Protein AF-Q4E047-F1 (afdb_monomer_lite)

Structure (mmCIF, N/CA/C/O backbone):
data_AF-Q4E047-F1
#
_entry.id   AF-Q4E047-F1
#
loop_
_atom_site.group_PDB
_atom_site.id
_atom_site.type_symbol
_atom_site.label_atom_id
_atom_site.label_alt_id
_atom_site.label_comp_id
_atom_site.label_asym_id
_atom_site.label_entity_id
_atom_site.label_seq_id
_atom_site.pdbx_PDB_ins_code
_atom_site.Cartn_x
_atom_site.Cartn_y
_atom_site.Cartn_z
_atom_site.occupancy
_atom_site.B_iso_or_equiv
_atom_site.auth_seq_id
_atom_site.auth_comp_id
_atom_site.auth_asym_id
_atom_site.auth_atom_id
_atom_site.pdbx_PDB_model_num
ATOM 1 N N . MET A 1 1 ? 13.134 22.412 -2.436 1.00 28.56 1 MET A N 1
ATOM 2 C CA . MET A 1 1 ? 11.884 22.543 -3.210 1.00 28.56 1 MET A CA 1
ATOM 3 C C . MET A 1 1 ? 10.744 22.438 -2.217 1.00 28.56 1 MET A C 1
ATOM 5 O O . MET A 1 1 ? 10.604 21.400 -1.586 1.00 28.56 1 MET A O 1
ATOM 9 N N . HIS A 1 2 ? 10.031 23.536 -1.967 1.00 24.31 2 HIS A N 1
ATOM 10 C CA . HIS A 1 2 ? 8.855 23.506 -1.102 1.00 24.31 2 HIS A CA 1
ATOM 11 C C . HIS A 1 2 ? 7.748 22.750 -1.841 1.00 24.31 2 HIS A C 1
ATOM 13 O O . HIS A 1 2 ? 7.197 23.278 -2.805 1.00 24.31 2 HIS A O 1
ATOM 19 N N . LEU A 1 3 ? 7.430 21.531 -1.400 1.00 24.95 3 LEU A N 1
ATOM 20 C CA . LEU A 1 3 ? 6.145 20.906 -1.699 1.00 24.95 3 LEU A CA 1
ATOM 21 C C . LEU A 1 3 ? 5.077 21.809 -1.074 1.00 24.95 3 LEU A C 1
ATOM 23 O O . LEU A 1 3 ? 4.836 21.759 0.132 1.00 24.95 3 LEU A O 1
ATOM 27 N N . ARG A 1 4 ? 4.484 22.707 -1.868 1.00 25.89 4 ARG A N 1
ATOM 28 C CA . ARG A 1 4 ? 3.214 23.315 -1.477 1.00 25.89 4 ARG A CA 1
ATOM 29 C C . ARG A 1 4 ? 2.188 22.195 -1.538 1.00 25.89 4 ARG A C 1
ATOM 31 O O . ARG A 1 4 ? 1.741 21.826 -2.616 1.00 25.89 4 ARG A O 1
ATOM 38 N N . VAL A 1 5 ? 1.871 21.647 -0.369 1.00 33.91 5 VAL A N 1
ATOM 39 C CA . VAL A 1 5 ? 0.726 20.768 -0.129 1.00 33.91 5 VAL A CA 1
ATOM 40 C C . VAL A 1 5 ? -0.534 21.567 -0.481 1.00 33.91 5 VAL A C 1
ATOM 42 O O . VAL A 1 5 ? -1.078 22.294 0.342 1.00 33.91 5 VAL A O 1
ATOM 45 N N . GLN A 1 6 ? -0.932 21.515 -1.749 1.00 36.00 6 GLN A N 1
ATOM 46 C CA . GLN A 1 6 ? -2.248 21.937 -2.235 1.00 36.00 6 GLN A CA 1
ATOM 47 C C . GLN A 1 6 ? -2.982 20.759 -2.885 1.00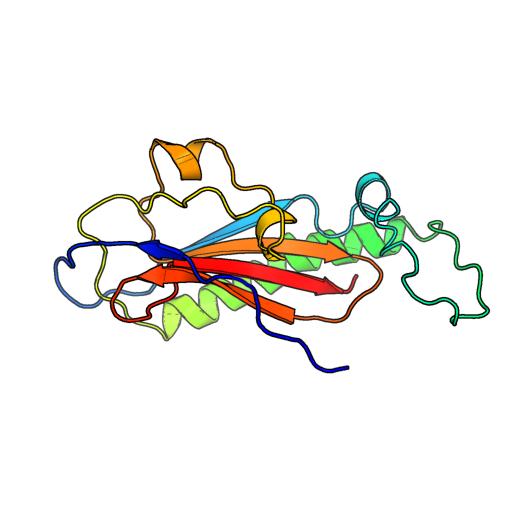 36.00 6 GLN A C 1
ATOM 49 O O . GLN A 1 6 ? -3.874 20.953 -3.705 1.00 36.00 6 GLN A O 1
ATOM 54 N N . ASP A 1 7 ? -2.649 19.529 -2.491 1.00 50.94 7 ASP A N 1
ATOM 55 C CA . ASP A 1 7 ? -3.565 18.418 -2.701 1.00 50.94 7 ASP A CA 1
ATOM 56 C C . ASP A 1 7 ? -4.711 18.596 -1.713 1.00 50.94 7 ASP A C 1
ATOM 58 O O . ASP A 1 7 ? -4.564 18.383 -0.509 1.00 50.94 7 ASP A O 1
ATOM 62 N N . ALA A 1 8 ? -5.834 19.099 -2.226 1.00 49.50 8 ALA A N 1
ATOM 63 C CA . ALA A 1 8 ? -7.083 19.171 -1.495 1.00 49.50 8 ALA A CA 1
ATOM 64 C C . ALA A 1 8 ? -7.481 17.742 -1.109 1.00 49.50 8 ALA A C 1
ATOM 66 O O . ALA A 1 8 ? -8.080 17.012 -1.895 1.00 49.50 8 ALA A O 1
ATOM 67 N N . LEU A 1 9 ? -7.083 17.344 0.098 1.00 59.66 9 LEU A N 1
ATOM 68 C CA . LEU A 1 9 ? -7.526 16.128 0.757 1.00 59.66 9 LEU A CA 1
ATOM 69 C C . LEU A 1 9 ? -9.049 16.087 0.718 1.00 59.66 9 LEU A C 1
ATOM 71 O O . LEU A 1 9 ? -9.717 16.953 1.286 1.00 59.66 9 LEU A O 1
ATOM 75 N N . GLN A 1 10 ? -9.597 15.090 0.031 1.00 68.06 10 GLN A N 1
ATOM 76 C CA . GLN A 1 10 ? -11.037 14.925 -0.000 1.00 68.06 10 GLN A CA 1
ATOM 77 C C . GLN A 1 10 ? -11.504 14.212 1.266 1.00 68.06 10 GLN A C 1
ATOM 79 O O . GLN A 1 10 ? -10.993 13.146 1.609 1.00 68.06 10 GLN A O 1
ATOM 84 N N . VAL A 1 11 ? -12.483 14.807 1.946 1.00 68.62 11 VAL A N 1
ATOM 85 C CA . VAL A 1 11 ? -13.081 14.258 3.165 1.00 68.62 11 VAL A CA 1
ATOM 86 C C . VAL A 1 11 ? -14.305 13.422 2.798 1.00 68.62 11 VAL A C 1
ATOM 88 O O . VAL A 1 11 ? -15.199 13.903 2.104 1.00 68.62 11 VAL A O 1
ATOM 91 N N . CYS A 1 12 ? -14.349 12.174 3.258 1.00 63.00 12 CYS A N 1
ATOM 92 C CA . CYS A 1 12 ? -15.491 11.278 3.088 1.00 63.00 12 CYS A CA 1
ATOM 93 C C . CYS A 1 12 ? -16.218 11.076 4.427 1.00 63.00 12 CYS A C 1
ATOM 95 O O . CYS A 1 12 ? -15.590 10.844 5.461 1.00 63.00 12 CYS A O 1
ATOM 97 N N . SER A 1 13 ? -17.549 11.105 4.400 1.00 61.00 13 SER A N 1
ATOM 98 C CA . SER A 1 13 ? -18.400 10.809 5.556 1.00 61.00 13 SER A CA 1
ATOM 99 C C . SER A 1 13 ? -18.683 9.307 5.643 1.00 61.00 13 SER A C 1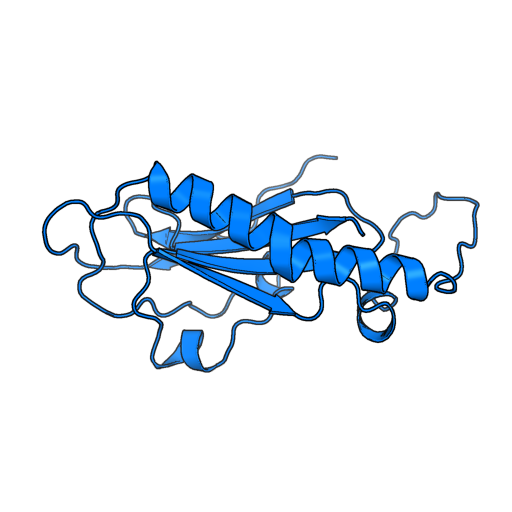
ATOM 101 O O . SER A 1 13 ? -19.179 8.728 4.672 1.00 61.00 13 SER A O 1
ATOM 103 N N . VAL A 1 14 ? -18.416 8.665 6.784 1.00 64.56 14 VAL A N 1
ATOM 104 C CA . VAL A 1 14 ? -18.699 7.230 6.995 1.00 64.56 14 VAL A CA 1
ATOM 105 C C . VAL A 1 14 ? -19.018 6.910 8.454 1.00 64.56 14 VAL A C 1
ATOM 107 O O . VAL A 1 14 ? -18.571 7.596 9.371 1.00 64.56 14 VAL A O 1
ATOM 110 N N . VAL A 1 15 ? -19.752 5.814 8.661 1.00 68.94 15 VAL A N 1
ATOM 111 C CA . VAL A 1 15 ? -20.051 5.249 9.984 1.00 68.94 15 VAL A CA 1
ATOM 112 C C . VAL A 1 15 ? -19.152 4.039 10.252 1.00 68.94 15 VAL A C 1
ATOM 114 O O . VAL A 1 15 ? -18.879 3.224 9.367 1.00 68.94 15 VAL A O 1
ATOM 117 N N . TRP A 1 16 ? -18.671 3.929 11.490 1.00 75.56 16 TRP A N 1
ATOM 118 C CA . TRP A 1 16 ? -17.821 2.836 11.964 1.00 75.56 16 TRP A CA 1
ATOM 119 C C . TRP A 1 16 ? -18.641 1.682 12.519 1.00 75.56 16 TRP A C 1
ATOM 121 O O . TRP A 1 16 ? -19.571 1.907 13.295 1.00 75.56 16 TRP A O 1
ATOM 131 N N . LYS A 1 17 ? -18.208 0.444 12.278 1.00 74.50 17 LYS A N 1
ATOM 132 C CA . LYS A 1 17 ? -18.904 -0.740 12.790 1.00 74.50 17 LYS A CA 1
ATOM 133 C C . LYS A 1 17 ? -17.957 -1.729 13.452 1.00 74.50 17 LYS A C 1
ATOM 135 O O . LYS A 1 17 ? -16.937 -2.067 12.882 1.00 74.50 17 LYS A O 1
ATOM 140 N N . GLY A 1 18 ? -18.330 -2.251 14.620 1.00 79.94 18 GLY A N 1
ATOM 141 C CA . GLY A 1 18 ? -17.682 -3.428 15.213 1.00 79.94 18 GLY A CA 1
ATOM 142 C C . GLY A 1 18 ? -16.331 -3.194 15.913 1.00 79.94 18 GLY A C 1
ATOM 143 O O . GLY A 1 18 ? -15.925 -2.045 16.124 1.00 79.94 18 GLY A O 1
ATOM 144 N N . PRO A 1 19 ? -15.671 -4.293 16.338 1.00 88.88 19 PRO A N 1
ATOM 145 C CA . PRO A 1 19 ? -14.392 -4.252 17.039 1.00 88.88 19 PRO A CA 1
ATOM 146 C C . PRO A 1 19 ? -13.252 -3.812 16.114 1.00 88.88 19 PRO A C 1
ATOM 148 O O . PRO A 1 19 ? -13.381 -3.794 14.891 1.00 88.88 19 PRO A O 1
ATOM 151 N N . TRP A 1 20 ? -12.116 -3.475 16.717 1.00 91.88 20 TRP A N 1
ATOM 152 C CA . TRP A 1 20 ? -10.875 -3.228 15.991 1.00 91.88 20 TRP A CA 1
ATOM 153 C C . TRP A 1 20 ? -10.406 -4.506 15.287 1.00 91.88 20 TRP A C 1
ATOM 155 O O . TRP A 1 20 ? -10.350 -5.570 15.903 1.00 91.88 20 TRP A O 1
ATOM 165 N N . VAL A 1 21 ? -10.070 -4.400 14.003 1.00 92.00 21 VAL A N 1
ATOM 166 C CA . VAL A 1 21 ? -9.599 -5.514 13.165 1.00 92.00 21 VAL A CA 1
ATOM 167 C C . VAL A 1 21 ? -8.334 -5.111 12.406 1.00 92.00 21 VAL A C 1
ATOM 169 O O . VAL A 1 21 ? -8.140 -3.915 12.181 1.00 92.00 21 VAL A O 1
ATOM 172 N N . PRO A 1 22 ? -7.487 -6.066 11.981 1.00 93.25 22 PRO A N 1
ATOM 173 C CA . PRO A 1 22 ? -6.350 -5.779 11.109 1.00 93.25 22 PRO A CA 1
ATOM 174 C C . PRO A 1 22 ? -6.745 -4.945 9.888 1.00 93.25 22 PRO A C 1
ATOM 176 O O . PRO A 1 22 ? -7.792 -5.177 9.267 1.00 93.25 22 PRO A O 1
ATOM 179 N N . VAL A 1 23 ? -5.917 -3.956 9.548 1.00 91.88 23 VAL A N 1
ATOM 180 C CA . VAL A 1 23 ? -6.152 -3.100 8.385 1.00 91.88 23 VAL A CA 1
ATOM 181 C C . VAL A 1 23 ? -6.130 -3.937 7.108 1.00 91.88 23 VAL A C 1
ATOM 183 O O . VAL A 1 23 ? -5.241 -4.751 6.874 1.00 91.88 23 VAL A O 1
ATOM 186 N N . ARG A 1 24 ? -7.128 -3.724 6.249 1.00 91.31 24 ARG A N 1
ATOM 187 C CA . ARG A 1 24 ? -7.196 -4.340 4.919 1.00 91.31 24 ARG A CA 1
ATOM 188 C C . ARG A 1 24 ? -6.833 -3.304 3.868 1.00 91.31 24 ARG A C 1
ATOM 190 O O . ARG A 1 24 ? -7.618 -2.382 3.642 1.00 91.31 24 ARG A O 1
ATOM 197 N N . ILE A 1 25 ? -5.665 -3.444 3.249 1.00 91.19 25 ILE A N 1
ATOM 198 C CA . ILE A 1 25 ? -5.164 -2.515 2.231 1.00 91.19 25 ILE A CA 1
ATOM 199 C C . ILE A 1 25 ? -5.324 -3.162 0.857 1.00 91.19 25 ILE A C 1
ATOM 201 O O . ILE A 1 25 ? -4.858 -4.277 0.635 1.00 91.19 25 ILE A O 1
ATOM 205 N N . LYS A 1 26 ? -5.977 -2.464 -0.073 1.00 90.06 26 LYS A N 1
ATOM 206 C CA . LYS A 1 26 ? -6.026 -2.866 -1.482 1.00 90.06 26 LYS A CA 1
ATOM 207 C C . LYS A 1 26 ? -5.042 -2.024 -2.271 1.00 90.06 26 LYS A C 1
ATOM 209 O O . LYS A 1 26 ? -5.213 -0.812 -2.355 1.00 90.06 26 LYS A O 1
ATOM 214 N N . THR A 1 27 ? -4.045 -2.659 -2.865 1.00 87.12 27 THR A N 1
ATOM 215 C CA . THR A 1 27 ? -3.117 -1.992 -3.774 1.00 87.12 27 THR A CA 1
ATOM 216 C C . THR A 1 27 ? -3.596 -2.129 -5.214 1.00 87.12 27 THR A C 1
ATOM 218 O O . THR A 1 27 ? -4.197 -3.136 -5.596 1.00 87.12 27 THR A O 1
ATOM 221 N N . SER A 1 28 ? -3.363 -1.089 -6.008 1.00 79.12 28 SER A N 1
ATOM 222 C CA . SER A 1 28 ? -3.480 -1.130 -7.463 1.00 79.12 28 SER A CA 1
ATOM 223 C C . SER A 1 28 ? -2.140 -0.709 -8.036 1.00 79.12 28 SER A C 1
ATOM 225 O O . SER A 1 28 ? -1.776 0.463 -7.960 1.00 79.12 28 SER A O 1
ATOM 227 N N . THR A 1 29 ? -1.404 -1.670 -8.574 1.00 70.75 29 THR A N 1
ATOM 228 C CA . THR A 1 29 ? -0.181 -1.452 -9.340 1.00 70.75 29 THR A CA 1
ATOM 229 C C . THR A 1 29 ? -0.549 -1.513 -10.816 1.00 70.75 29 THR A C 1
ATOM 231 O O . THR A 1 29 ? -1.129 -2.494 -11.273 1.00 70.75 29 THR A O 1
ATOM 234 N N . THR A 1 30 ? -0.262 -0.455 -11.566 1.00 63.12 30 THR A N 1
ATOM 235 C CA . THR A 1 30 ? -0.223 -0.550 -13.034 1.00 63.12 30 THR A CA 1
ATOM 236 C C . THR A 1 30 ? 1.243 -0.693 -13.401 1.00 63.12 30 THR A C 1
ATOM 238 O O . THR A 1 30 ? 2.000 0.165 -12.962 1.00 63.12 30 THR A O 1
ATOM 241 N N . ASP A 1 31 ? 1.612 -1.784 -14.091 1.00 55.41 31 ASP A N 1
ATOM 242 C CA . ASP A 1 31 ? 2.973 -2.188 -14.509 1.00 55.41 31 ASP A CA 1
ATOM 243 C C . ASP A 1 31 ? 4.067 -1.189 -14.107 1.00 55.41 31 ASP A C 1
ATOM 245 O O . ASP A 1 31 ? 4.424 -0.317 -14.903 1.00 55.41 31 ASP A O 1
ATOM 249 N N . PRO A 1 32 ? 4.567 -1.264 -12.857 1.00 58.25 32 PRO A N 1
ATOM 250 C CA . PRO A 1 32 ? 5.167 -0.103 -12.214 1.00 58.25 32 PRO A CA 1
ATOM 251 C C . PRO A 1 32 ? 6.401 0.422 -12.953 1.00 58.25 32 PRO A C 1
ATOM 253 O O . PRO A 1 32 ? 6.679 1.606 -12.880 1.00 58.25 32 PRO A O 1
ATOM 256 N N . CYS A 1 33 ? 7.095 -0.402 -13.738 1.00 60.75 33 CYS A N 1
ATOM 257 C CA . CYS A 1 33 ? 8.286 0.011 -14.478 1.00 60.75 33 CYS A CA 1
ATOM 258 C C . CYS A 1 33 ? 8.205 -0.266 -15.992 1.00 60.75 33 CYS A C 1
ATOM 260 O O . CYS A 1 33 ? 9.238 -0.467 -16.631 1.00 60.75 33 CYS A O 1
ATOM 262 N N . ASP A 1 34 ? 7.007 -0.270 -16.598 1.00 55.44 34 ASP A N 1
ATOM 263 C CA . ASP A 1 34 ? 6.887 -0.358 -18.064 1.00 55.44 34 ASP A CA 1
ATOM 264 C C . ASP A 1 34 ? 7.315 0.964 -18.732 1.00 55.44 34 ASP A C 1
ATOM 266 O O . ASP A 1 34 ? 6.569 1.950 -18.806 1.00 55.44 34 ASP A O 1
ATOM 270 N N . SER A 1 35 ? 8.541 0.978 -19.260 1.00 47.94 35 SER A N 1
ATOM 271 C CA . SER A 1 35 ? 9.126 2.136 -19.942 1.00 47.94 35 SER A CA 1
ATOM 272 C C . SER A 1 35 ? 8.299 2.607 -21.140 1.00 47.94 35 SER A C 1
ATOM 274 O O . SER A 1 35 ? 8.317 3.799 -21.458 1.00 47.94 35 SER A O 1
ATOM 276 N N . ARG A 1 36 ? 7.499 1.729 -21.765 1.00 47.56 36 ARG A N 1
ATOM 277 C CA . ARG A 1 36 ? 6.638 2.097 -22.902 1.00 47.56 36 ARG A CA 1
ATOM 278 C C . ARG A 1 36 ? 5.523 3.060 -22.508 1.00 47.56 36 ARG A C 1
ATOM 280 O O . ARG A 1 36 ? 5.030 3.785 -23.370 1.00 47.56 36 ARG A O 1
ATOM 287 N N . ARG A 1 37 ? 5.131 3.086 -21.230 1.00 45.69 37 ARG A N 1
ATOM 288 C CA . ARG A 1 37 ? 4.101 3.997 -20.706 1.00 45.69 37 ARG A CA 1
ATOM 289 C C . ARG A 1 37 ? 4.680 5.168 -19.918 1.00 45.69 37 ARG A C 1
ATOM 291 O O . ARG A 1 37 ? 4.097 6.249 -19.939 1.00 45.69 37 ARG A O 1
ATOM 298 N N . HIS A 1 38 ? 5.830 4.986 -19.272 1.00 48.50 38 HIS A N 1
ATOM 299 C CA . HIS A 1 38 ? 6.380 5.975 -18.338 1.00 48.50 38 HIS A CA 1
ATOM 300 C C . HIS A 1 38 ? 7.495 6.860 -18.916 1.00 48.50 38 HIS A C 1
ATOM 302 O O . HIS A 1 38 ? 7.721 7.949 -18.389 1.00 48.50 38 HIS A O 1
ATOM 308 N N . CYS A 1 39 ? 8.090 6.513 -20.066 1.00 45.81 39 CYS A N 1
ATOM 309 C CA . CYS A 1 39 ? 8.977 7.427 -20.810 1.00 45.81 39 CYS A CA 1
ATOM 310 C C . CYS A 1 39 ? 8.250 8.621 -21.456 1.00 45.81 39 CYS A C 1
ATOM 312 O O . CYS A 1 39 ? 8.868 9.448 -22.120 1.00 45.81 39 CYS A O 1
ATOM 314 N N . VAL A 1 40 ? 6.938 8.734 -21.240 1.00 43.66 40 VAL A N 1
ATOM 315 C CA . VAL A 1 40 ? 6.092 9.820 -21.748 1.00 43.66 40 VAL A CA 1
ATOM 316 C C . VAL A 1 40 ? 5.794 10.868 -20.666 1.00 43.66 40 VAL A C 1
ATOM 318 O O . VAL A 1 40 ? 5.183 11.895 -20.959 1.00 43.66 40 VAL A O 1
ATOM 321 N N . PHE A 1 41 ? 6.272 10.700 -19.424 1.00 40.28 41 PHE A N 1
ATOM 322 C CA . PHE A 1 41 ? 6.094 11.739 -18.408 1.00 40.28 41 PHE A CA 1
ATOM 323 C C . PHE A 1 41 ? 7.171 12.820 -18.523 1.00 40.28 41 PHE A C 1
ATOM 325 O O . PHE A 1 41 ? 8.118 12.910 -17.741 1.00 40.28 41 PHE A O 1
ATOM 332 N N . SER A 1 42 ? 6.989 13.706 -19.505 1.00 35.03 42 SER A N 1
ATOM 333 C CA . SER A 1 42 ? 7.541 15.044 -19.376 1.00 35.03 42 SER A CA 1
ATOM 334 C C . SER A 1 42 ? 6.917 15.650 -18.120 1.00 35.03 42 SER A C 1
ATOM 336 O O . SER A 1 42 ? 5.725 15.939 -18.056 1.00 35.03 42 SER A O 1
ATOM 338 N N . TRP A 1 43 ? 7.742 15.918 -17.120 1.00 36.81 43 TRP A N 1
ATOM 339 C CA . TRP A 1 43 ? 7.472 16.892 -16.056 1.00 36.81 43 TRP A CA 1
ATOM 340 C C . TRP A 1 43 ? 7.370 18.313 -16.684 1.00 36.81 43 TRP A C 1
ATOM 342 O O . TRP A 1 43 ? 7.823 19.292 -16.116 1.00 36.81 43 TRP A O 1
ATOM 352 N N . SER A 1 44 ? 6.988 18.428 -17.966 1.00 31.19 44 SER A N 1
ATOM 353 C CA . SER A 1 44 ? 7.366 19.419 -18.997 1.00 31.19 44 SER A CA 1
ATOM 354 C C . SER A 1 44 ? 8.864 19.812 -19.092 1.00 31.19 44 SER A C 1
ATOM 356 O O . SER A 1 44 ? 9.298 20.317 -20.116 1.00 31.19 44 SER A O 1
ATOM 358 N N . HIS A 1 45 ? 9.664 19.541 -18.058 1.00 35.47 45 HIS A N 1
ATOM 359 C CA . HIS A 1 45 ? 10.922 20.199 -17.705 1.00 35.47 45 HIS A CA 1
ATOM 360 C C . HIS A 1 45 ? 11.647 19.413 -16.580 1.00 35.47 45 HIS A C 1
ATOM 362 O O . HIS A 1 45 ? 12.232 20.015 -15.682 1.00 35.47 45 HIS A O 1
ATOM 368 N N . ALA A 1 46 ? 11.578 18.069 -16.569 1.00 41.59 46 ALA A N 1
ATOM 369 C CA . ALA A 1 46 ? 11.926 17.215 -15.405 1.00 41.59 46 ALA A CA 1
ATOM 370 C C . ALA A 1 46 ? 13.338 17.368 -14.873 1.00 41.59 46 ALA A C 1
ATOM 372 O O . ALA A 1 46 ? 13.631 16.870 -13.797 1.00 41.59 46 ALA A O 1
ATOM 373 N N . MET A 1 47 ? 14.183 18.040 -15.638 1.00 30.75 47 MET A N 1
ATOM 374 C CA . MET A 1 47 ? 15.275 18.858 -15.171 1.00 30.75 47 MET A CA 1
ATOM 375 C C . MET A 1 47 ? 15.796 19.547 -16.435 1.00 30.75 47 MET A C 1
ATOM 377 O O . MET A 1 47 ? 16.304 18.860 -17.312 1.00 30.75 47 MET A O 1
ATOM 381 N N . ASN A 1 48 ? 15.770 20.876 -16.562 1.00 29.02 48 ASN A N 1
ATOM 382 C CA . ASN A 1 48 ? 16.640 21.584 -17.530 1.00 29.02 48 ASN A CA 1
ATOM 383 C C . ASN A 1 48 ? 18.150 21.346 -17.230 1.00 29.02 48 ASN A C 1
ATOM 385 O O . ASN A 1 48 ? 18.986 22.193 -17.522 1.00 29.02 48 ASN A O 1
ATOM 389 N N . SER A 1 49 ? 18.513 20.265 -16.532 1.00 31.97 49 SER A N 1
ATOM 390 C CA . SER A 1 49 ? 19.664 20.215 -15.636 1.00 31.97 49 SER A CA 1
ATOM 391 C C . SER A 1 49 ? 20.225 18.818 -15.357 1.00 31.97 49 SER A C 1
ATOM 393 O O . SER A 1 49 ? 20.995 18.680 -14.412 1.00 31.97 49 SER A O 1
ATOM 395 N N . LEU A 1 50 ? 19.923 17.790 -16.152 1.00 34.91 50 LEU A N 1
ATOM 396 C CA . LEU A 1 50 ? 20.831 16.643 -16.237 1.00 34.91 50 LEU A CA 1
ATOM 397 C C . LEU A 1 50 ? 21.353 16.572 -17.663 1.00 34.91 50 LEU A C 1
ATOM 399 O O . LEU A 1 50 ? 20.656 16.161 -18.579 1.00 34.91 50 LEU A O 1
ATOM 403 N N . ASN A 1 51 ? 22.584 17.040 -17.822 1.00 32.88 51 ASN A N 1
ATOM 404 C CA . ASN A 1 51 ? 23.418 17.034 -19.019 1.00 32.88 51 ASN A CA 1
ATOM 405 C C . ASN A 1 51 ? 23.749 15.608 -19.525 1.00 32.88 51 ASN A C 1
ATOM 407 O O . ASN A 1 51 ? 24.891 15.324 -19.868 1.00 32.88 51 ASN A O 1
ATOM 411 N N . ASP A 1 52 ? 22.790 14.684 -19.511 1.00 37.78 52 ASP A N 1
ATOM 412 C CA . ASP A 1 52 ? 22.994 13.310 -19.948 1.00 37.78 52 ASP A CA 1
ATOM 413 C C . ASP A 1 52 ? 21.704 12.777 -20.575 1.00 37.78 52 ASP A C 1
ATOM 415 O O . ASP A 1 52 ? 20.669 12.616 -19.926 1.00 37.78 52 ASP A O 1
ATOM 419 N N . ASN A 1 53 ? 21.774 12.564 -21.882 1.00 39.50 53 ASN A N 1
ATOM 420 C CA . ASN A 1 53 ? 20.697 12.188 -22.784 1.00 39.50 53 ASN A CA 1
ATOM 421 C C . ASN A 1 53 ? 20.338 10.701 -22.587 1.00 39.50 53 ASN A C 1
ATOM 423 O O . ASN A 1 53 ? 20.458 9.904 -23.521 1.00 39.50 53 ASN A O 1
ATOM 427 N N . ARG A 1 54 ? 19.983 10.299 -21.357 1.00 47.84 54 ARG A N 1
ATOM 428 C CA . ARG A 1 54 ? 19.764 8.891 -21.001 1.00 47.84 54 ARG A CA 1
ATOM 429 C C . ARG A 1 54 ? 18.533 8.354 -21.719 1.00 47.84 54 ARG A C 1
ATOM 431 O O . ARG A 1 54 ? 17.396 8.598 -21.323 1.00 47.84 54 ARG A O 1
ATOM 438 N N . HIS A 1 55 ? 18.805 7.661 -22.820 1.00 49.28 55 HIS A N 1
ATOM 439 C CA . HIS A 1 55 ? 17.832 6.957 -23.636 1.00 49.28 55 HIS A CA 1
ATOM 440 C C . HIS A 1 55 ? 17.080 5.927 -22.790 1.00 49.28 55 HIS A C 1
ATOM 442 O O . HIS A 1 55 ? 17.668 5.231 -21.965 1.00 49.28 55 HIS A O 1
ATOM 448 N N . CYS A 1 56 ? 15.776 5.803 -23.036 1.00 53.22 56 CYS A N 1
ATOM 449 C CA . CYS A 1 56 ? 14.904 4.757 -22.498 1.00 53.22 56 CYS A CA 1
ATOM 450 C C . CYS A 1 56 ? 15.237 3.361 -23.069 1.00 53.22 56 CYS A C 1
ATOM 452 O O . CYS A 1 56 ? 14.355 2.668 -23.573 1.00 53.22 56 CYS A O 1
ATOM 454 N N . GLU A 1 57 ? 16.508 2.962 -23.048 1.00 51.97 57 GLU A N 1
ATOM 455 C CA . GLU A 1 57 ? 17.013 1.783 -23.760 1.00 51.97 57 GLU A CA 1
ATOM 456 C C . GLU A 1 57 ? 17.263 0.576 -22.830 1.00 51.97 57 GLU A C 1
ATOM 458 O O . GLU A 1 57 ? 17.177 -0.565 -23.278 1.00 51.97 57 GLU A O 1
ATOM 463 N N . ASP A 1 58 ? 17.389 0.778 -21.511 1.00 53.88 58 ASP A N 1
ATOM 464 C CA . ASP A 1 58 ? 17.639 -0.294 -20.519 1.00 53.88 58 ASP A CA 1
ATOM 465 C C . ASP A 1 58 ? 16.380 -1.069 -20.071 1.00 53.88 58 ASP A C 1
ATOM 467 O O . ASP A 1 58 ? 16.220 -1.460 -18.915 1.00 53.88 58 ASP A O 1
ATOM 471 N N . SER A 1 59 ? 15.456 -1.328 -21.000 1.00 50.72 59 SER A N 1
ATOM 472 C CA . SER A 1 59 ? 14.134 -1.917 -20.720 1.00 50.72 59 SER A CA 1
ATOM 473 C C . SER A 1 59 ? 14.150 -3.208 -19.878 1.00 50.72 59 SER A C 1
ATOM 475 O O . SER A 1 59 ? 13.262 -3.404 -19.053 1.00 50.72 59 SER A O 1
ATOM 477 N N . VAL A 1 60 ? 15.160 -4.073 -20.023 1.00 48.38 60 VAL A N 1
ATOM 478 C CA . VAL A 1 60 ? 15.202 -5.392 -19.360 1.00 48.38 60 VAL A CA 1
ATOM 479 C C . VAL A 1 60 ? 15.415 -5.290 -17.844 1.00 48.38 60 VAL A C 1
ATOM 481 O O . VAL A 1 60 ? 14.759 -6.012 -17.093 1.00 48.38 60 VAL A O 1
ATOM 484 N N . LEU A 1 61 ? 16.286 -4.384 -17.380 1.00 52.12 61 LEU A N 1
ATOM 485 C CA . LEU A 1 61 ? 16.514 -4.176 -15.942 1.00 52.12 61 LEU A CA 1
ATOM 486 C C . LEU A 1 61 ? 15.271 -3.573 -15.273 1.00 52.12 61 LEU A C 1
ATOM 488 O O . LEU A 1 61 ? 14.895 -3.978 -14.173 1.00 52.12 61 LEU A O 1
ATOM 492 N N . PHE A 1 62 ? 14.577 -2.678 -15.980 1.00 57.50 62 PHE A N 1
ATOM 493 C CA . PHE A 1 62 ? 13.355 -2.047 -15.488 1.00 57.50 62 PHE A CA 1
ATOM 494 C C . PHE A 1 62 ? 12.197 -3.036 -15.326 1.00 57.50 62 PHE A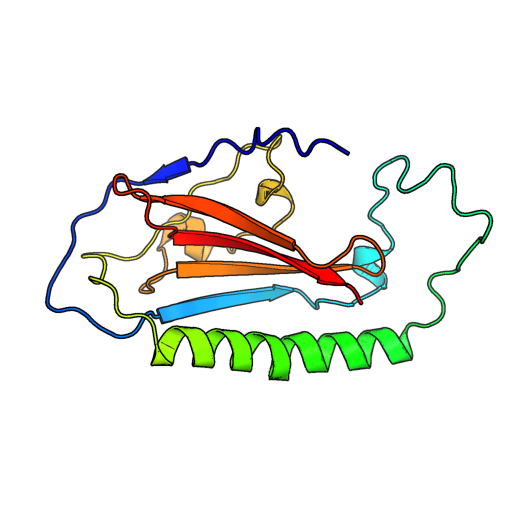 C 1
ATOM 496 O O . PHE A 1 62 ? 11.492 -2.968 -14.320 1.00 57.50 62 PHE A O 1
ATOM 503 N N . PHE A 1 63 ? 12.027 -4.002 -16.238 1.00 57.81 63 PHE A N 1
ATOM 504 C CA . PHE A 1 63 ? 11.006 -5.045 -16.068 1.00 57.81 63 PHE A CA 1
ATOM 505 C C . PHE A 1 63 ? 11.261 -5.909 -14.826 1.00 57.81 63 PHE A C 1
ATOM 507 O O . PHE A 1 63 ? 10.325 -6.191 -14.078 1.00 57.81 63 PHE A O 1
ATOM 514 N N . ALA A 1 64 ? 12.519 -6.283 -14.566 1.00 60.72 64 ALA A N 1
ATOM 515 C CA . ALA A 1 64 ? 12.868 -7.056 -13.374 1.00 60.72 64 ALA A CA 1
ATOM 516 C C . ALA A 1 64 ? 12.564 -6.276 -12.082 1.00 60.72 64 ALA A C 1
ATOM 518 O O . ALA A 1 64 ? 11.958 -6.824 -11.161 1.00 60.72 64 ALA A O 1
ATOM 519 N N . HIS A 1 65 ? 12.911 -4.985 -12.034 1.00 66.38 65 HIS A N 1
ATOM 520 C CA . HIS A 1 65 ? 12.597 -4.119 -10.892 1.00 66.38 65 HIS A CA 1
ATOM 521 C C . HIS A 1 65 ? 11.087 -3.910 -10.715 1.00 66.38 65 HIS A C 1
ATOM 523 O O . HIS A 1 65 ? 10.596 -3.924 -9.586 1.00 66.38 65 HIS A O 1
ATOM 529 N N . GLY A 1 66 ? 10.337 -3.777 -11.813 1.00 68.06 66 GLY A N 1
ATOM 530 C CA . GLY A 1 66 ? 8.881 -3.645 -11.783 1.00 68.06 66 GLY A CA 1
ATOM 531 C C . GLY A 1 66 ? 8.192 -4.862 -11.167 1.00 68.06 66 GLY A C 1
ATOM 532 O O . GLY A 1 66 ? 7.317 -4.699 -10.314 1.00 68.06 66 GLY A O 1
ATOM 533 N N . ASN A 1 67 ? 8.627 -6.070 -11.535 1.00 71.38 67 ASN A N 1
ATOM 534 C CA . ASN A 1 67 ? 8.089 -7.304 -10.963 1.00 71.38 67 ASN A CA 1
ATOM 535 C C . ASN A 1 67 ? 8.440 -7.436 -9.480 1.00 71.38 67 ASN A C 1
ATOM 537 O O . ASN A 1 67 ? 7.544 -7.678 -8.680 1.00 71.38 67 ASN A O 1
ATOM 541 N N . ILE A 1 68 ? 9.693 -7.186 -9.079 1.00 81.38 68 ILE A N 1
ATOM 542 C CA . ILE A 1 68 ? 10.081 -7.210 -7.655 1.00 81.38 68 ILE A CA 1
ATOM 543 C C . ILE A 1 68 ? 9.244 -6.204 -6.850 1.00 81.38 68 ILE A C 1
ATOM 545 O O . ILE A 1 68 ? 8.753 -6.510 -5.763 1.00 81.38 68 ILE A O 1
ATOM 549 N N . LEU A 1 69 ? 9.021 -5.004 -7.388 1.00 81.31 69 LEU A N 1
ATOM 550 C CA . LEU A 1 69 ? 8.207 -3.999 -6.716 1.00 81.31 69 LEU A CA 1
ATOM 551 C C . LEU A 1 69 ? 6.746 -4.453 -6.557 1.00 81.31 69 LEU A C 1
ATOM 553 O O . LEU A 1 69 ? 6.190 -4.348 -5.461 1.00 81.31 69 LEU A O 1
ATOM 557 N N . ALA A 1 70 ? 6.128 -4.947 -7.632 1.00 80.75 70 ALA A N 1
ATOM 558 C CA . ALA A 1 70 ? 4.723 -5.350 -7.648 1.00 80.75 70 ALA A CA 1
ATOM 559 C C . ALA A 1 70 ? 4.447 -6.647 -6.871 1.00 80.75 70 ALA A C 1
ATOM 561 O O . ALA A 1 70 ? 3.414 -6.745 -6.207 1.00 80.75 70 ALA A O 1
ATOM 562 N N . GLU A 1 71 ? 5.344 -7.628 -6.961 1.00 84.12 71 GLU A N 1
ATOM 563 C CA . GLU A 1 71 ? 5.140 -8.993 -6.462 1.00 84.12 71 GLU A CA 1
ATOM 564 C C . GLU A 1 71 ? 5.759 -9.230 -5.080 1.00 84.12 71 GLU A C 1
ATOM 566 O O . GLU A 1 71 ? 5.266 -10.079 -4.338 1.00 84.12 71 GLU A O 1
ATOM 571 N N . GLU A 1 72 ? 6.789 -8.470 -4.695 1.00 88.69 72 GLU A N 1
ATOM 572 C CA . GLU A 1 72 ? 7.498 -8.668 -3.425 1.00 88.69 72 GLU A CA 1
ATOM 573 C C . GLU A 1 72 ? 7.394 -7.445 -2.509 1.00 88.69 72 GLU A C 1
ATOM 575 O O . GLU A 1 72 ? 6.787 -7.522 -1.437 1.00 88.69 72 GLU A O 1
ATOM 580 N N . ALA A 1 73 ? 7.934 -6.297 -2.922 1.00 88.12 73 ALA A N 1
ATOM 581 C CA . ALA A 1 73 ? 8.096 -5.153 -2.025 1.00 88.12 73 ALA A CA 1
ATOM 582 C C . ALA A 1 73 ? 6.753 -4.549 -1.575 1.00 88.12 73 ALA A C 1
ATOM 584 O O . ALA A 1 73 ? 6.554 -4.299 -0.382 1.00 88.12 73 ALA A O 1
ATOM 585 N N . ILE A 1 74 ? 5.812 -4.338 -2.504 1.00 88.62 74 ILE A N 1
ATOM 586 C CA . ILE A 1 74 ? 4.480 -3.807 -2.178 1.00 88.62 74 ILE A CA 1
ATOM 587 C C . ILE A 1 74 ? 3.689 -4.798 -1.305 1.00 88.62 74 ILE A C 1
ATOM 589 O O . ILE A 1 74 ? 3.191 -4.372 -0.257 1.00 88.62 74 ILE A O 1
ATOM 593 N N . PRO A 1 75 ? 3.578 -6.097 -1.650 1.00 91.56 75 PRO A N 1
ATOM 594 C CA . PRO A 1 75 ? 2.918 -7.074 -0.786 1.00 91.56 75 PRO A CA 1
ATOM 595 C C . PRO A 1 75 ? 3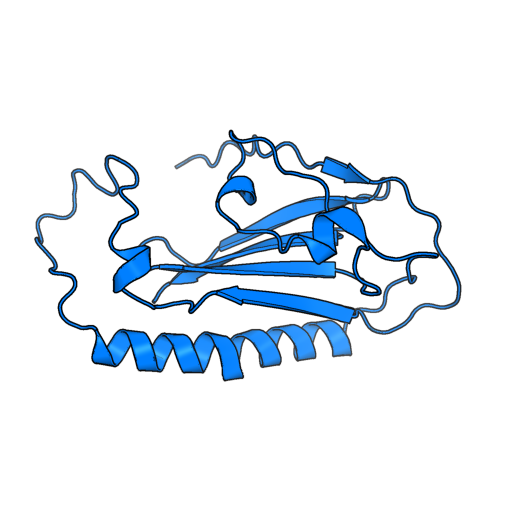.544 -7.189 0.608 1.00 91.56 75 PRO A C 1
ATOM 597 O O . PRO A 1 75 ? 2.809 -7.207 1.597 1.00 91.56 75 PRO A O 1
ATOM 600 N N . ALA A 1 76 ? 4.876 -7.185 0.718 1.00 93.62 76 ALA A N 1
ATOM 601 C CA . ALA A 1 76 ? 5.565 -7.213 2.008 1.00 93.62 76 ALA A CA 1
ATOM 602 C C . ALA A 1 76 ? 5.243 -5.973 2.859 1.00 93.62 76 ALA A C 1
ATOM 604 O O . ALA A 1 76 ? 4.948 -6.095 4.050 1.00 93.62 76 ALA A O 1
ATOM 605 N N . ALA A 1 77 ? 5.232 -4.780 2.256 1.00 91.81 77 ALA A N 1
ATOM 606 C CA . ALA A 1 77 ? 4.854 -3.548 2.947 1.00 91.81 77 ALA A CA 1
ATOM 607 C C . ALA A 1 77 ? 3.390 -3.576 3.422 1.00 91.81 77 ALA A C 1
ATOM 609 O O . ALA A 1 77 ? 3.097 -3.204 4.562 1.00 91.81 77 ALA A O 1
ATOM 610 N N . VAL A 1 78 ? 2.473 -4.070 2.581 1.00 92.12 78 VAL A N 1
ATOM 611 C CA . VAL A 1 78 ? 1.061 -4.264 2.949 1.00 92.12 78 VAL A CA 1
ATOM 612 C C . VAL A 1 78 ? 0.938 -5.207 4.142 1.00 92.12 78 VAL A C 1
ATOM 614 O O . VAL A 1 78 ? 0.223 -4.880 5.089 1.00 92.12 78 VAL A O 1
ATOM 617 N N . GLN A 1 79 ? 1.657 -6.329 4.129 1.00 94.00 79 GLN A N 1
ATOM 618 C CA . GLN A 1 79 ? 1.629 -7.312 5.208 1.00 94.00 79 GLN A CA 1
ATOM 619 C C . GLN A 1 79 ? 2.140 -6.720 6.528 1.00 94.00 79 GLN A C 1
ATOM 621 O O . GLN A 1 79 ? 1.461 -6.809 7.549 1.00 94.00 79 GLN A O 1
ATOM 626 N N . LEU A 1 80 ? 3.280 -6.020 6.505 1.00 96.19 80 LEU A N 1
ATOM 627 C CA . LEU A 1 80 ? 3.846 -5.364 7.690 1.00 96.19 80 LEU A CA 1
ATOM 628 C C . LEU A 1 80 ? 2.885 -4.350 8.327 1.00 96.19 80 LEU A C 1
ATOM 630 O O . LEU A 1 80 ? 2.885 -4.174 9.549 1.00 96.19 80 LEU A O 1
ATOM 634 N N . HIS A 1 81 ? 2.080 -3.663 7.516 1.00 94.00 81 HIS A N 1
ATOM 635 C CA . HIS A 1 81 ? 1.049 -2.753 8.005 1.00 94.00 81 HIS A CA 1
ATOM 636 C C . HIS A 1 81 ? -0.197 -3.492 8.499 1.00 94.00 81 HIS A C 1
ATOM 638 O O . HIS A 1 81 ? -0.702 -3.144 9.566 1.00 94.00 81 HIS A O 1
ATOM 644 N N . ALA A 1 82 ? -0.658 -4.522 7.787 1.00 92.44 82 ALA A N 1
ATOM 645 C CA . ALA A 1 82 ? -1.782 -5.364 8.199 1.00 92.44 82 ALA A CA 1
ATOM 646 C C . ALA A 1 82 ? -1.542 -6.030 9.565 1.00 92.44 82 ALA A C 1
ATOM 648 O O . ALA A 1 82 ? -2.440 -6.041 10.404 1.00 92.44 82 ALA A O 1
ATOM 649 N N . ASP A 1 83 ? -0.317 -6.492 9.822 1.00 94.69 83 ASP A N 1
ATOM 650 C CA .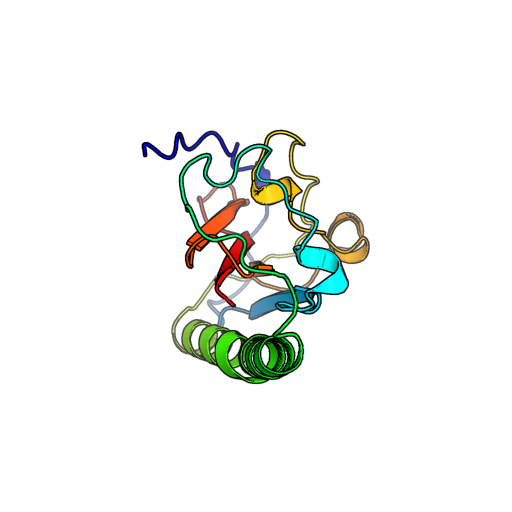 ASP A 1 83 ? 0.048 -7.195 11.058 1.00 94.69 83 ASP A CA 1
ATOM 651 C C . ASP A 1 83 ? 0.152 -6.281 12.287 1.00 94.69 83 ASP A C 1
ATOM 653 O O . ASP A 1 83 ? 0.090 -6.751 13.423 1.00 94.69 83 ASP A O 1
ATOM 657 N N . ARG A 1 84 ? 0.330 -4.969 12.085 1.00 94.94 84 ARG A N 1
ATOM 658 C CA . ARG A 1 84 ? 0.582 -4.006 13.173 1.00 94.94 84 ARG A CA 1
ATOM 659 C C . ARG A 1 84 ? -0.548 -3.012 13.390 1.00 94.94 84 ARG A C 1
ATOM 661 O O . ARG A 1 84 ? -0.700 -2.505 14.500 1.00 94.94 84 ARG A O 1
ATOM 668 N N . LEU A 1 85 ? -1.312 -2.691 12.348 1.00 93.75 85 LEU A N 1
ATOM 669 C CA . LEU A 1 85 ? -2.334 -1.654 12.399 1.00 93.75 85 LEU A CA 1
ATOM 670 C C . LEU A 1 85 ? -3.717 -2.280 12.534 1.00 93.75 85 LEU A C 1
ATOM 672 O O . LEU A 1 85 ? -4.211 -2.956 11.632 1.00 93.75 85 LEU A O 1
ATOM 676 N N . LEU A 1 86 ? -4.370 -1.982 13.653 1.00 92.94 86 LEU A N 1
ATOM 677 C CA . LEU A 1 86 ? -5.786 -2.252 13.836 1.00 92.94 86 LEU A CA 1
ATOM 678 C C . LEU A 1 86 ? -6.599 -1.007 13.483 1.00 92.94 86 LEU A C 1
ATOM 680 O O . LEU A 1 86 ? -6.220 0.115 13.817 1.00 92.94 86 LEU A O 1
ATOM 684 N N . VAL A 1 87 ? -7.750 -1.206 12.849 1.00 89.81 87 VAL A N 1
ATOM 685 C CA . VAL A 1 87 ? -8.693 -0.144 12.489 1.00 89.81 87 VAL A CA 1
ATOM 686 C C . VAL A 1 87 ? -10.125 -0.545 12.825 1.00 89.81 87 VAL A C 1
ATOM 688 O O . VAL A 1 87 ? -10.474 -1.726 12.813 1.00 89.81 87 VAL A O 1
ATOM 691 N N . ARG A 1 88 ? -10.992 0.440 13.079 1.00 89.25 88 ARG A N 1
ATOM 692 C CA . ARG A 1 88 ? -12.442 0.204 13.082 1.00 89.25 88 ARG A CA 1
ATOM 693 C C . ARG A 1 88 ? -12.921 0.040 11.637 1.00 89.25 88 ARG A C 1
ATOM 695 O O . ARG A 1 88 ? -12.644 0.922 10.820 1.00 89.25 88 ARG A O 1
ATOM 702 N N . PRO A 1 89 ? -13.588 -1.060 11.266 1.00 86.94 89 PRO A N 1
ATOM 703 C CA . PRO A 1 89 ? -14.032 -1.224 9.895 1.00 86.94 89 PRO A CA 1
ATOM 704 C C . PRO A 1 89 ? -15.156 -0.238 9.552 1.00 86.94 89 PRO A C 1
ATOM 706 O O . PRO A 1 89 ? -15.913 0.217 10.414 1.00 86.94 89 PRO A O 1
ATOM 709 N N . LEU A 1 90 ? -15.227 0.100 8.266 1.00 84.69 90 LEU A N 1
ATOM 710 C CA . LEU A 1 90 ? -16.302 0.901 7.692 1.00 84.69 90 LEU A CA 1
ATOM 711 C C . LEU A 1 90 ? -17.592 0.080 7.648 1.00 84.69 90 LEU A C 1
ATOM 713 O O . LEU A 1 90 ? -17.546 -1.128 7.407 1.00 84.69 90 LEU A O 1
ATOM 717 N N . GLU A 1 91 ? -18.738 0.722 7.867 1.00 80.50 91 GLU A N 1
ATOM 718 C CA . GLU A 1 91 ? -20.048 0.061 7.801 1.00 80.50 91 GLU A CA 1
ATOM 719 C C . GLU A 1 91 ? -20.463 -0.327 6.364 1.00 80.50 91 GLU A C 1
ATOM 721 O O . GLU A 1 91 ? -21.331 -1.180 6.184 1.00 80.50 91 GLU A O 1
ATOM 726 N N . GLY A 1 92 ? -19.795 0.219 5.342 1.00 82.50 92 GLY A N 1
ATOM 727 C CA . GLY A 1 92 ? -20.047 -0.066 3.929 1.00 82.50 92 GLY A CA 1
ATOM 728 C C . GLY A 1 92 ? -18.774 -0.084 3.072 1.00 82.50 92 GLY A C 1
ATOM 729 O O . GLY A 1 92 ? -17.671 0.110 3.594 1.00 82.50 92 GLY A O 1
ATOM 730 N N . PRO A 1 93 ? -18.907 -0.346 1.758 1.00 85.25 93 PRO A N 1
ATOM 731 C CA . PRO A 1 93 ? -17.779 -0.302 0.840 1.00 85.25 93 PRO A CA 1
ATOM 732 C C . PRO A 1 93 ? -17.215 1.118 0.751 1.00 85.25 93 PRO A C 1
ATOM 734 O O . PRO A 1 93 ? -17.952 2.102 0.721 1.00 85.25 93 PRO A O 1
ATOM 737 N N . LEU A 1 94 ? -15.892 1.218 0.682 1.00 84.19 94 LEU A N 1
ATOM 738 C CA . LEU A 1 94 ? -15.210 2.480 0.457 1.00 84.19 94 LEU A CA 1
ATOM 739 C C . LEU A 1 94 ? -15.341 2.867 -1.016 1.00 84.19 94 LEU A C 1
ATOM 741 O O . LEU A 1 94 ? -14.758 2.206 -1.879 1.00 84.19 94 LEU A O 1
ATOM 745 N N . ILE A 1 95 ? -16.078 3.941 -1.283 1.00 85.12 95 ILE A N 1
ATOM 746 C CA . ILE A 1 95 ? -16.155 4.577 -2.598 1.00 85.12 95 ILE A CA 1
ATOM 747 C C . ILE A 1 95 ? -15.092 5.674 -2.644 1.00 85.12 95 ILE A C 1
ATOM 749 O O . ILE A 1 95 ? -15.105 6.593 -1.826 1.00 85.12 95 ILE A O 1
ATOM 753 N N . VAL A 1 96 ? -14.154 5.560 -3.580 1.00 81.94 96 VAL A N 1
ATOM 754 C CA . VAL A 1 96 ? -13.123 6.581 -3.792 1.00 81.94 96 VAL A CA 1
ATOM 755 C C . VAL A 1 96 ? -13.740 7.698 -4.628 1.00 81.94 96 VAL A C 1
ATOM 757 O O . VAL A 1 96 ? -14.296 7.411 -5.687 1.00 81.94 96 VAL A O 1
ATOM 760 N N . PRO A 1 97 ? -13.672 8.960 -4.193 1.00 79.38 97 PRO A N 1
ATOM 761 C CA . PRO A 1 97 ? -14.172 10.050 -5.009 1.00 79.38 97 PRO A CA 1
ATOM 762 C C . PRO A 1 97 ? -13.237 10.343 -6.195 1.00 79.38 97 PRO A C 1
ATOM 764 O O . PRO A 1 97 ? -12.048 10.022 -6.143 1.00 79.38 97 PRO A O 1
ATOM 767 N N . PRO A 1 98 ? -13.738 10.985 -7.264 1.00 81.69 98 PRO A N 1
ATOM 768 C CA . PRO A 1 98 ? -12.869 11.503 -8.312 1.00 81.69 98 PRO A CA 1
ATOM 769 C C . PRO A 1 98 ? -11.960 12.604 -7.748 1.00 81.69 98 PRO A C 1
ATOM 771 O O . PRO A 1 98 ? -12.429 13.518 -7.072 1.00 81.69 98 PRO A O 1
ATOM 774 N N . PHE A 1 99 ? -10.666 12.544 -8.056 1.00 82.94 99 PHE A N 1
ATOM 775 C CA . PHE A 1 99 ? -9.708 13.564 -7.631 1.00 82.94 99 PHE A CA 1
ATOM 776 C C . PHE A 1 99 ? -9.754 14.797 -8.540 1.00 82.94 99 PHE A C 1
ATOM 778 O O . PHE A 1 99 ? -9.966 14.687 -9.749 1.00 82.94 99 PHE A O 1
ATOM 785 N N . ALA A 1 100 ? -9.513 15.982 -7.970 1.00 83.06 100 ALA A N 1
ATOM 786 C CA . ALA A 1 100 ? -9.393 17.215 -8.744 1.00 83.06 100 ALA A CA 1
ATOM 787 C C . ALA A 1 100 ? -8.233 17.112 -9.748 1.00 83.06 100 ALA A C 1
ATOM 789 O O . ALA A 1 100 ? -7.145 16.670 -9.390 1.00 83.06 100 ALA A O 1
ATOM 790 N N . THR A 1 101 ? -8.424 17.582 -10.982 1.00 82.31 101 THR A N 1
ATOM 791 C CA . THR A 1 101 ? -7.414 17.500 -12.058 1.00 82.31 101 THR A CA 1
ATOM 792 C C . THR A 1 101 ? -6.114 18.249 -11.755 1.00 82.31 101 THR A C 1
ATOM 794 O O . THR A 1 101 ? -5.096 17.995 -12.387 1.00 82.31 101 THR A O 1
ATOM 797 N N . SER A 1 102 ? -6.134 19.187 -10.805 1.00 82.06 102 SER A N 1
ATOM 798 C CA . SER A 1 102 ? -4.949 19.908 -10.331 1.00 82.06 102 SER A CA 1
ATOM 799 C C . SER A 1 102 ? -4.177 19.172 -9.231 1.00 82.06 102 SER A C 1
ATOM 801 O O . SER A 1 102 ? -3.111 19.638 -8.840 1.00 82.06 102 SER A O 1
ATOM 803 N N . SER A 1 103 ? -4.719 18.077 -8.691 1.00 79.44 103 SER A N 1
ATOM 804 C CA . SER A 1 103 ? -4.093 17.297 -7.622 1.00 79.44 103 SER A CA 1
ATOM 805 C C . SER A 1 103 ? -3.109 16.272 -8.181 1.00 79.44 103 SER A C 1
ATOM 807 O O . SER A 1 103 ? -3.377 15.651 -9.211 1.00 79.44 103 SER A O 1
ATOM 809 N N . VAL A 1 104 ? -2.021 16.009 -7.456 1.00 80.00 104 VAL A N 1
ATOM 810 C CA . VAL A 1 104 ? -1.092 14.896 -7.721 1.00 80.00 104 VAL A CA 1
ATOM 811 C C . VAL A 1 104 ? -1.829 13.552 -7.734 1.00 80.00 104 VAL A C 1
ATOM 813 O O . VAL A 1 104 ? -1.499 12.668 -8.519 1.00 80.00 104 VAL A O 1
ATOM 816 N N . CYS A 1 105 ? -2.890 13.407 -6.937 1.00 83.00 105 CYS A N 1
ATOM 817 C CA . CYS A 1 105 ? -3.726 12.207 -6.910 1.00 83.00 105 CYS A CA 1
ATOM 818 C C . CYS A 1 105 ? -4.405 11.906 -8.251 1.00 83.00 105 CYS A C 1
ATOM 820 O O . CYS A 1 105 ? -4.668 10.744 -8.552 1.00 83.00 105 CYS A O 1
ATOM 822 N N . SER A 1 106 ? -4.649 12.922 -9.087 1.00 80.69 106 SER A N 1
ATOM 823 C CA . SER A 1 106 ? -5.237 12.730 -10.419 1.00 80.69 106 SER A CA 1
ATOM 824 C C . SER A 1 106 ? -4.303 12.027 -11.409 1.00 80.69 106 SER A C 1
ATOM 826 O O . SER A 1 106 ? -4.764 11.536 -12.436 1.00 80.69 106 SER A O 1
ATOM 828 N N . TRP A 1 107 ? -3.005 11.931 -11.100 1.00 77.12 107 TRP A N 1
ATOM 829 C CA . TRP A 1 107 ? -2.046 11.174 -11.911 1.00 77.12 107 TRP A CA 1
ATOM 830 C C . TRP A 1 107 ? -2.244 9.661 -11.785 1.00 77.12 107 TRP A C 1
ATOM 832 O O . TRP A 1 107 ? -1.747 8.895 -12.610 1.00 77.12 107 TRP A O 1
ATOM 842 N N . PHE A 1 108 ? -2.978 9.218 -10.763 1.00 77.06 108 PHE A N 1
ATOM 843 C CA . PHE A 1 108 ? -3.217 7.814 -10.480 1.00 77.06 108 PHE A CA 1
ATOM 844 C C . PHE A 1 108 ? -4.573 7.393 -11.032 1.00 77.06 108 PHE A C 1
ATOM 846 O O . PHE A 1 108 ? -5.606 8.005 -10.762 1.00 77.06 108 PHE A O 1
ATOM 853 N N . THR A 1 109 ? -4.579 6.299 -11.792 1.00 76.56 109 THR A N 1
ATOM 854 C CA . THR A 1 109 ? -5.824 5.745 -12.324 1.00 76.56 109 THR A CA 1
ATOM 855 C C . THR A 1 109 ? -6.587 5.038 -11.211 1.00 76.56 109 THR A C 1
ATOM 857 O O . THR A 1 109 ? -6.112 4.055 -10.643 1.00 76.56 109 THR A O 1
ATOM 860 N N . VAL A 1 110 ? -7.796 5.518 -10.921 1.00 79.00 110 VAL A N 1
ATOM 861 C CA . VAL A 1 110 ? -8.730 4.844 -10.016 1.00 79.00 110 VAL A CA 1
ATOM 862 C C . VAL A 1 110 ? -9.628 3.917 -10.843 1.00 79.00 110 VAL A C 1
ATOM 864 O O . VAL A 1 110 ? -10.356 4.401 -11.711 1.00 79.00 110 VAL A O 1
ATOM 867 N N . PRO A 1 111 ? -9.613 2.591 -10.606 1.00 82.50 111 PRO A N 1
ATOM 868 C CA . PRO A 1 111 ? -10.493 1.665 -11.313 1.00 82.50 111 PRO A CA 1
ATOM 869 C C . PRO A 1 111 ? -11.969 2.054 -11.165 1.00 82.50 111 PRO A C 1
ATOM 871 O O . PRO A 1 111 ? -12.420 2.375 -10.066 1.00 82.50 111 PRO A O 1
ATOM 874 N N . ALA A 1 112 ? -12.752 1.950 -12.243 1.00 84.62 112 ALA A N 1
ATOM 875 C CA . ALA A 1 112 ? -14.163 2.358 -12.253 1.00 84.62 112 ALA A CA 1
ATOM 876 C C . ALA A 1 112 ? -15.011 1.691 -11.148 1.00 84.62 112 ALA A C 1
ATOM 878 O O . ALA A 1 112 ? -15.924 2.309 -10.600 1.00 84.62 112 ALA A O 1
ATOM 879 N N . GLY A 1 113 ? -14.681 0.452 -10.764 1.00 84.06 113 GLY A N 1
ATOM 880 C CA . GLY A 1 113 ? -15.335 -0.242 -9.650 1.00 84.06 113 GLY A CA 1
ATOM 881 C C . GLY A 1 113 ? -15.114 0.434 -8.291 1.00 84.06 113 GLY A C 1
ATOM 882 O O . GLY A 1 113 ? -16.021 0.443 -7.465 1.00 84.06 113 GLY A O 1
ATOM 883 N N . HIS A 1 114 ? -13.954 1.064 -8.072 1.00 83.50 114 HIS A N 1
ATOM 884 C CA . HIS A 1 114 ? -13.654 1.794 -6.834 1.00 83.50 114 HIS A CA 1
ATOM 885 C C . HIS A 1 114 ? -14.418 3.126 -6.751 1.00 83.50 114 HIS A C 1
ATOM 887 O O . HIS A 1 114 ? -14.713 3.578 -5.648 1.00 83.50 114 HIS A O 1
ATOM 893 N N . LEU A 1 115 ? -14.749 3.728 -7.901 1.00 82.00 115 LEU A N 1
ATOM 894 C CA . LEU A 1 115 ? -15.520 4.976 -7.999 1.00 82.00 115 LEU A CA 1
ATOM 895 C C . LEU A 1 115 ? -17.037 4.768 -7.847 1.00 82.00 115 LEU A C 1
ATOM 897 O O . LEU A 1 115 ? -17.755 5.716 -7.549 1.00 82.00 115 LEU A O 1
ATOM 901 N N . SER A 1 116 ? -17.535 3.555 -8.107 1.00 84.62 116 SER A N 1
ATOM 902 C CA . SER A 1 116 ? -18.973 3.261 -8.199 1.00 84.62 116 SER A CA 1
ATOM 903 C C . SER A 1 116 ? -19.455 2.334 -7.083 1.00 84.62 116 SER A C 1
ATOM 905 O O . SER A 1 116 ? -20.077 2.786 -6.128 1.00 84.62 116 SER A O 1
ATOM 907 N N . ALA A 1 117 ? -19.157 1.037 -7.182 1.00 85.00 117 ALA A N 1
ATOM 908 C CA . ALA A 1 117 ? -19.541 0.039 -6.181 1.00 85.00 117 ALA A CA 1
ATOM 909 C C . ALA A 1 117 ? -18.738 0.170 -4.876 1.00 85.00 117 ALA A C 1
ATOM 911 O O . ALA A 1 117 ? -19.195 -0.248 -3.811 1.00 85.00 117 ALA A O 1
ATOM 912 N N . GLY A 1 118 ? -17.537 0.743 -4.969 1.00 81.81 118 GLY A N 1
ATOM 913 C CA . GLY A 1 118 ? -16.578 0.800 -3.880 1.00 81.81 118 GLY A CA 1
ATOM 914 C C . GLY A 1 118 ? -15.953 -0.563 -3.580 1.00 81.81 118 GLY A C 1
ATOM 915 O O . GLY A 1 118 ? -16.229 -1.577 -4.225 1.00 81.81 118 GLY A O 1
ATOM 916 N N . VAL A 1 119 ? -15.065 -0.592 -2.589 1.00 81.88 119 VAL A N 1
ATOM 917 C CA . VAL A 1 119 ? -14.332 -1.801 -2.192 1.00 81.88 119 VAL A CA 1
ATOM 918 C C . VAL A 1 119 ? -14.478 -2.024 -0.691 1.00 81.88 119 VAL A C 1
ATOM 920 O O . VAL A 1 119 ? -14.303 -1.103 0.102 1.00 81.88 119 VAL A O 1
ATOM 923 N N . ALA A 1 120 ? -14.767 -3.259 -0.277 1.00 83.75 120 ALA A N 1
ATOM 924 C CA . ALA A 1 120 ? -14.911 -3.644 1.131 1.00 83.75 120 ALA A CA 1
ATOM 925 C C . ALA A 1 120 ? -13.549 -3.774 1.853 1.00 83.75 120 ALA A C 1
ATOM 927 O O . ALA A 1 120 ? -13.169 -4.848 2.328 1.00 83.75 120 ALA A O 1
ATOM 928 N N . VAL A 1 121 ? -12.788 -2.680 1.904 1.00 80.31 121 VAL A N 1
ATOM 929 C CA . VAL A 1 121 ? -11.433 -2.592 2.472 1.00 80.31 121 VAL A CA 1
ATOM 930 C C . VAL A 1 121 ? -11.307 -1.386 3.397 1.00 80.31 121 VAL A C 1
ATOM 932 O O . VAL A 1 121 ? -12.220 -0.578 3.534 1.00 80.31 121 VAL A O 1
ATOM 935 N N . SER A 1 122 ? -10.180 -1.298 4.095 1.00 78.81 122 SER A N 1
ATOM 936 C CA . SER A 1 122 ? -9.897 -0.224 5.048 1.00 78.81 122 SER A CA 1
ATOM 937 C C . SER A 1 122 ? -9.197 0.971 4.414 1.00 78.81 122 SER A C 1
ATOM 939 O O . SER A 1 122 ? -9.410 2.085 4.885 1.00 78.81 122 SER A O 1
ATOM 941 N N . VAL A 1 123 ? -8.343 0.713 3.417 1.00 80.06 123 VAL A N 1
ATOM 942 C CA . VAL A 1 123 ? -7.541 1.694 2.673 1.00 80.06 123 VAL A CA 1
ATOM 943 C C . VAL A 1 123 ? -7.329 1.169 1.250 1.00 80.06 123 VAL A C 1
ATOM 945 O O . VAL A 1 123 ? -7.138 -0.036 1.058 1.00 80.06 123 VAL A O 1
ATOM 948 N N . ILE A 1 124 ? -7.324 2.053 0.257 1.00 78.44 124 ILE A N 1
ATOM 949 C CA . ILE A 1 124 ? -6.936 1.751 -1.123 1.00 78.44 124 ILE A CA 1
ATOM 950 C C . ILE A 1 124 ? -5.683 2.566 -1.457 1.00 78.44 124 ILE A C 1
ATOM 952 O O . ILE A 1 124 ? -5.705 3.792 -1.409 1.00 78.44 124 ILE A O 1
ATOM 956 N N . ALA A 1 125 ? -4.598 1.896 -1.824 1.00 79.88 125 ALA A N 1
ATOM 957 C CA . ALA A 1 125 ? -3.354 2.540 -2.221 1.00 79.88 125 ALA A CA 1
ATOM 958 C C . ALA A 1 125 ? -3.129 2.375 -3.731 1.00 79.88 125 ALA A C 1
ATOM 960 O O . ALA A 1 125 ? -3.155 1.261 -4.257 1.00 79.88 125 ALA A O 1
ATOM 961 N N . GLN A 1 126 ? -2.950 3.484 -4.441 1.00 78.25 126 GLN A N 1
ATOM 962 C CA . GLN A 1 126 ? -2.604 3.493 -5.857 1.00 78.25 126 GLN A CA 1
ATOM 963 C C . GLN A 1 126 ? -1.093 3.662 -5.990 1.00 78.25 126 GLN A C 1
ATOM 965 O O . GLN A 1 126 ? -0.526 4.619 -5.464 1.00 78.25 126 GLN A O 1
ATOM 970 N N . CYS A 1 127 ? -0.448 2.737 -6.692 1.00 73.75 127 CYS A N 1
ATOM 971 C CA . CYS A 1 127 ? 0.994 2.740 -6.888 1.00 73.75 127 CYS A CA 1
ATOM 972 C C . CYS A 1 127 ? 1.315 3.054 -8.346 1.00 73.75 127 CYS A C 1
ATOM 974 O O . CYS A 1 127 ? 0.746 2.448 -9.256 1.00 73.75 127 CYS A O 1
ATOM 976 N N . VAL A 1 128 ? 2.272 3.947 -8.551 1.00 70.50 128 VAL A N 1
ATOM 977 C CA . VAL A 1 128 ? 2.930 4.206 -9.834 1.00 70.50 128 VAL A CA 1
ATOM 978 C C . VAL A 1 128 ? 4.427 4.110 -9.577 1.00 70.50 128 VAL A C 1
ATOM 980 O O . VAL A 1 128 ? 4.885 4.441 -8.482 1.00 70.50 128 VAL A O 1
ATOM 983 N N . ALA A 1 129 ? 5.200 3.651 -10.553 1.00 68.69 129 ALA A N 1
ATOM 984 C CA . ALA A 1 129 ? 6.638 3.844 -10.508 1.00 68.69 129 ALA A CA 1
ATOM 985 C C . ALA A 1 129 ? 7.132 4.485 -11.808 1.00 68.69 129 ALA A C 1
ATOM 987 O O . ALA A 1 129 ? 6.447 4.482 -12.835 1.00 68.69 129 ALA A O 1
ATOM 988 N N . ALA A 1 130 ? 8.268 5.164 -11.717 1.00 65.31 130 ALA A N 1
ATOM 989 C CA . ALA A 1 130 ? 8.891 5.835 -12.845 1.00 65.31 130 ALA A CA 1
ATOM 990 C C . ALA A 1 130 ? 10.410 5.842 -12.679 1.00 65.31 130 ALA A C 1
ATOM 992 O O . ALA A 1 130 ? 10.933 5.792 -11.569 1.00 65.31 130 ALA A O 1
ATOM 993 N N . VAL A 1 131 ? 11.116 5.959 -13.805 1.00 58.31 131 VAL A N 1
ATOM 994 C CA . VAL A 1 131 ? 12.590 6.003 -13.865 1.00 58.31 131 VAL A CA 1
ATOM 995 C C . VAL A 1 131 ? 13.163 7.215 -13.116 1.00 58.31 131 VAL A C 1
ATOM 997 O O . VAL A 1 131 ? 14.314 7.222 -12.693 1.00 58.31 131 VAL A O 1
ATOM 1000 N N . LEU A 1 132 ? 12.374 8.282 -12.971 1.00 57.47 132 LEU A N 1
ATOM 1001 C CA . LEU A 1 132 ? 12.798 9.537 -12.364 1.00 57.47 132 LEU A CA 1
ATOM 1002 C C . LEU A 1 132 ? 11.766 10.015 -11.344 1.00 57.47 132 LEU A C 1
ATOM 1004 O O . LEU A 1 132 ? 10.564 9.841 -11.521 1.00 57.47 132 LEU A O 1
ATOM 1008 N N . GLY A 1 133 ? 12.256 10.692 -10.307 1.00 62.31 133 GLY A N 1
ATOM 1009 C CA . GLY A 1 133 ? 11.456 11.105 -9.157 1.00 62.31 133 GLY A CA 1
ATOM 1010 C C . GLY A 1 133 ? 11.583 10.070 -8.047 1.00 62.31 133 GLY A C 1
ATOM 1011 O O . GLY A 1 133 ? 11.286 8.901 -8.240 1.00 62.31 133 GLY A O 1
ATOM 1012 N N . GLY A 1 134 ? 12.093 10.480 -6.887 1.00 71.12 134 GLY A N 1
ATOM 1013 C CA . GLY A 1 134 ? 12.341 9.564 -5.773 1.00 71.12 134 GLY A CA 1
ATOM 1014 C C . GLY A 1 134 ? 11.082 8.861 -5.249 1.00 71.12 134 GLY A C 1
ATOM 1015 O O . GLY A 1 134 ? 9.976 9.009 -5.769 1.00 71.12 134 GLY A O 1
ATOM 1016 N N . VAL A 1 135 ? 11.251 8.115 -4.160 1.00 82.00 135 VAL A N 1
ATOM 1017 C CA . VAL A 1 135 ? 10.139 7.423 -3.502 1.00 82.00 135 VAL A CA 1
ATOM 1018 C C . VAL A 1 135 ? 9.344 8.409 -2.647 1.00 82.00 135 VAL A C 1
ATOM 1020 O O . VAL A 1 135 ? 9.915 9.082 -1.786 1.00 82.00 135 VAL A O 1
ATOM 1023 N N . TRP A 1 136 ? 8.033 8.495 -2.862 1.00 84.81 136 TRP A N 1
ATOM 1024 C CA . TRP A 1 136 ? 7.138 9.319 -2.047 1.00 84.81 136 TRP A CA 1
ATOM 1025 C C . TRP A 1 136 ? 5.744 8.705 -1.935 1.00 84.81 136 TRP A C 1
ATOM 1027 O O . TRP A 1 136 ? 5.329 7.896 -2.757 1.00 84.81 136 TRP A O 1
ATOM 1037 N N . ALA A 1 137 ? 5.011 9.098 -0.897 1.00 87.31 137 ALA A N 1
ATOM 1038 C CA . ALA A 1 137 ? 3.631 8.692 -0.676 1.00 87.31 137 ALA A CA 1
ATOM 1039 C C . ALA A 1 137 ? 2.835 9.852 -0.074 1.00 87.31 137 ALA A C 1
ATOM 1041 O O . ALA A 1 137 ? 3.387 10.645 0.692 1.00 87.31 137 ALA A O 1
ATOM 1042 N N . LEU A 1 138 ? 1.548 9.946 -0.401 1.00 88.75 138 LEU A N 1
ATOM 1043 C CA . LEU A 1 138 ? 0.649 10.953 0.164 1.00 88.75 138 LEU A CA 1
ATOM 1044 C C . LEU A 1 138 ? -0.795 10.436 0.256 1.00 88.75 138 LEU A C 1
ATOM 1046 O O . LEU A 1 138 ? -1.208 9.604 -0.556 1.00 88.75 138 LEU A O 1
ATOM 1050 N N . PRO A 1 139 ? -1.583 10.902 1.239 1.00 89.50 139 PRO A N 1
ATOM 1051 C CA . PRO A 1 139 ? -3.006 10.605 1.295 1.00 89.50 139 PRO A CA 1
ATOM 1052 C C . PRO A 1 139 ? -3.766 11.418 0.236 1.00 89.50 139 PRO A C 1
ATOM 1054 O O . PRO A 1 139 ? -3.557 12.618 0.094 1.00 89.50 139 PRO A O 1
ATOM 1057 N N . CYS A 1 140 ? -4.676 10.758 -0.473 1.00 88.62 140 CYS A N 1
ATOM 1058 C CA . CYS A 1 140 ? -5.532 11.356 -1.500 1.00 88.62 140 CYS A CA 1
ATOM 1059 C C . CYS A 1 140 ? -6.972 11.571 -1.029 1.00 88.62 140 CYS A C 1
ATOM 1061 O O . CYS A 1 140 ? -7.650 12.490 -1.482 1.00 88.62 140 CYS A O 1
ATOM 1063 N N . ALA A 1 141 ? -7.439 10.744 -0.094 1.00 88.12 141 ALA A N 1
ATOM 1064 C CA . ALA A 1 141 ? -8.716 10.941 0.576 1.00 88.12 141 ALA A CA 1
ATOM 1065 C C . ALA A 1 141 ? -8.627 10.479 2.029 1.00 88.12 141 ALA A C 1
ATOM 1067 O O . ALA A 1 141 ? -8.005 9.452 2.334 1.00 88.12 141 ALA A O 1
ATOM 1068 N N . THR A 1 142 ? -9.287 11.219 2.910 1.00 87.81 142 THR A N 1
ATOM 1069 C CA . THR A 1 142 ? -9.424 10.912 4.333 1.00 87.81 142 THR A CA 1
ATOM 1070 C C . THR A 1 142 ? -10.889 10.868 4.728 1.00 87.81 142 THR A C 1
ATOM 1072 O O . THR A 1 142 ? -11.768 11.353 4.021 1.00 87.81 142 THR A O 1
ATOM 1075 N N . LEU A 1 143 ? -11.163 10.282 5.880 1.00 82.62 143 LEU A N 1
ATOM 1076 C CA . LEU A 1 143 ? -12.455 10.384 6.542 1.00 82.62 143 LEU A CA 1
ATOM 1077 C C . LEU A 1 143 ? -12.496 11.654 7.397 1.00 82.62 143 LEU A C 1
ATOM 1079 O O . LEU A 1 143 ? -11.477 12.328 7.565 1.00 82.62 143 LEU A O 1
ATOM 1083 N N . GLU A 1 144 ? -13.667 11.988 7.935 1.00 80.69 144 GLU A N 1
ATOM 1084 C CA . GLU A 1 144 ? -13.844 13.160 8.810 1.00 80.69 144 GLU A CA 1
ATOM 1085 C C . GLU A 1 144 ? -12.947 13.132 10.058 1.00 80.69 144 GLU A C 1
ATOM 1087 O O . GLU A 1 144 ? -12.526 14.182 10.536 1.00 80.69 144 GLU A O 1
ATOM 1092 N N . ASP A 1 145 ? -12.594 11.944 10.555 1.00 81.19 145 ASP A N 1
ATOM 1093 C CA . ASP A 1 145 ? -11.659 11.768 11.675 1.00 81.19 145 ASP A CA 1
ATOM 1094 C C . ASP A 1 145 ? -10.177 11.911 11.271 1.00 81.19 145 ASP A C 1
ATOM 1096 O O . ASP A 1 145 ? -9.283 11.723 12.095 1.00 81.19 145 ASP A O 1
ATOM 1100 N N . GLY A 1 146 ? -9.904 12.222 10.001 1.00 85.69 146 GLY A N 1
ATOM 1101 C CA . GLY A 1 146 ? -8.562 12.339 9.440 1.00 85.69 146 GLY A CA 1
ATOM 1102 C C . GLY A 1 146 ? -7.938 11.009 9.020 1.00 85.69 146 GLY A C 1
ATOM 1103 O O . GLY A 1 146 ? -6.811 11.004 8.519 1.00 85.69 146 GLY A O 1
ATOM 1104 N N . ARG A 1 147 ? -8.632 9.873 9.169 1.00 85.44 147 ARG A N 1
ATOM 1105 C CA . ARG A 1 147 ? -8.098 8.573 8.756 1.00 85.44 147 ARG A CA 1
ATOM 1106 C C . ARG A 1 147 ? -7.951 8.501 7.230 1.00 85.44 147 ARG A C 1
ATOM 1108 O O . ARG A 1 147 ? -8.954 8.641 6.530 1.00 85.44 147 ARG A O 1
ATOM 1115 N N . PRO A 1 148 ? -6.759 8.186 6.692 1.00 88.50 148 PRO A N 1
ATOM 1116 C CA . PRO A 1 148 ? -6.585 7.959 5.262 1.00 88.50 148 PRO A CA 1
ATOM 1117 C C . PRO A 1 148 ? -7.383 6.747 4.780 1.00 88.50 148 PRO A C 1
ATOM 1119 O O . PRO A 1 148 ? -7.372 5.688 5.412 1.00 88.50 148 PRO A O 1
ATOM 1122 N N . VAL A 1 149 ? -8.042 6.901 3.636 1.00 87.94 149 VAL A N 1
ATOM 1123 C CA . VAL A 1 149 ? -8.790 5.836 2.952 1.00 87.94 149 VAL A CA 1
ATOM 1124 C C . VAL A 1 149 ? -8.342 5.635 1.514 1.00 87.94 149 VAL A C 1
ATOM 1126 O O . VAL A 1 149 ? -8.418 4.513 1.020 1.00 87.94 149 VAL A O 1
ATOM 1129 N N . ALA A 1 150 ? -7.806 6.669 0.868 1.00 88.94 150 ALA A N 1
ATOM 1130 C CA . ALA A 1 150 ? -7.102 6.544 -0.401 1.00 88.94 150 ALA A CA 1
ATOM 1131 C C . ALA A 1 150 ? -5.727 7.206 -0.300 1.00 88.94 150 ALA A C 1
ATOM 1133 O O . ALA A 1 150 ? -5.599 8.259 0.326 1.00 88.94 150 ALA A O 1
ATOM 1134 N N . GLY A 1 151 ? -4.710 6.615 -0.916 1.00 89.19 151 GLY A N 1
ATOM 1135 C CA . GLY A 1 151 ? -3.362 7.177 -0.960 1.00 89.19 151 GLY A CA 1
ATOM 1136 C C . GLY A 1 151 ? -2.648 6.846 -2.261 1.00 89.19 151 GLY A C 1
ATOM 1137 O O . GLY A 1 151 ? -2.917 5.816 -2.876 1.00 89.19 151 GLY A O 1
ATOM 1138 N N . ALA A 1 152 ? -1.734 7.720 -2.652 1.00 85.31 152 ALA A N 1
ATOM 1139 C CA . ALA A 1 152 ? -0.878 7.573 -3.815 1.00 85.31 152 ALA A CA 1
ATOM 1140 C C . ALA A 1 152 ? 0.557 7.285 -3.371 1.00 85.31 152 ALA A C 1
ATOM 1142 O O . ALA A 1 152 ? 1.043 7.886 -2.411 1.00 85.31 152 ALA A O 1
ATOM 1143 N N . MET A 1 153 ? 1.231 6.376 -4.069 1.00 85.69 153 MET A N 1
ATOM 1144 C CA . MET A 1 153 ? 2.630 6.026 -3.837 1.00 85.69 153 MET A CA 1
ATOM 1145 C C . MET A 1 153 ? 3.386 6.039 -5.157 1.00 85.69 153 MET A C 1
ATOM 1147 O O . MET A 1 153 ? 2.963 5.409 -6.126 1.00 85.69 153 MET A O 1
ATOM 1151 N N . HIS A 1 154 ? 4.511 6.736 -5.171 1.00 80.88 154 HIS A N 1
ATOM 1152 C CA . HIS A 1 154 ? 5.456 6.766 -6.270 1.00 80.88 154 HIS A CA 1
ATOM 1153 C C . HIS A 1 154 ? 6.727 6.040 -5.865 1.00 80.88 154 HIS A C 1
ATOM 1155 O O . HIS A 1 154 ? 7.309 6.341 -4.819 1.00 80.88 154 HIS A O 1
ATOM 1161 N N . PHE A 1 155 ? 7.172 5.117 -6.703 1.00 78.56 155 PHE A N 1
ATOM 1162 C CA . PHE A 1 155 ? 8.436 4.419 -6.525 1.00 78.56 155 PHE A CA 1
ATOM 1163 C C . PHE A 1 155 ? 9.402 4.784 -7.651 1.00 78.56 155 PHE A C 1
ATOM 1165 O O . PHE A 1 155 ? 8.988 5.056 -8.776 1.00 78.56 155 PHE A O 1
ATOM 1172 N N . ALA A 1 156 ? 10.693 4.788 -7.336 1.00 74.25 156 ALA A N 1
ATOM 1173 C CA . ALA A 1 156 ? 11.723 4.870 -8.358 1.00 74.25 156 ALA A CA 1
ATOM 1174 C C . ALA A 1 156 ? 11.963 3.471 -8.941 1.00 74.25 156 ALA A C 1
ATOM 1176 O O . ALA A 1 156 ? 12.060 2.501 -8.181 1.00 74.25 156 ALA A O 1
ATOM 1177 N N . CYS A 1 157 ? 12.055 3.401 -10.266 1.00 66.31 157 CYS A N 1
ATOM 1178 C CA . CYS A 1 157 ? 12.691 2.310 -10.994 1.00 66.31 157 CYS A CA 1
ATOM 1179 C C . CYS A 1 157 ? 14.164 2.692 -11.249 1.00 66.31 157 CYS A C 1
ATOM 1181 O O . CYS A 1 157 ? 14.995 1.764 -11.2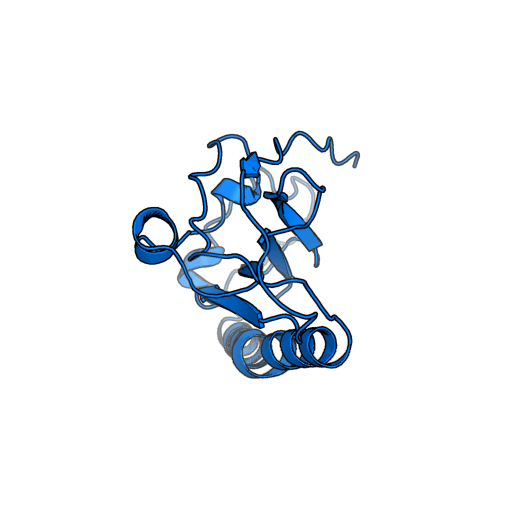68 1.00 66.31 157 CYS A O 1
#

Sequence (157 aa):
MHLRVQDALQVCSVVWKGPWVPVRIKTSTTDPCDSRRHCVFSWSHAMNSLNDNRHCEDSVLFFAHGNILAEEAIPAAVQLHADRLLVRPLEGPLIVPPFATSSVCSWFTVPAGHLSAGVAVSVIAQCVAAVLGGVWALPCATLEDGRPVAGAMHFAC

pLDDT: mean 71.39, std 19.34, range [24.31, 96.19]

Organism: Trypanosoma cruzi (strain CL Brener) (NCBI:txid353153)

Radius of gyration: 17.15 Å; chains: 1; bounding box: 44×32×41 Å

Foldseek 3Di:
DDPPPPLPAAADEFDFDDDWAFFFEAEDEDLQQQCVPFVPDCCVPLDPDDPDPDDSPPRVVSSVVSCCVVPPVVVVVSVVRRVPDIDGFTPAAQADDQGDPPHPCNVFDDPPCSNPRHHRGQAYEYEHEHQDDDWDKDANYAYPVRHGRYMYIYHHD

Secondary structure (DSSP, 8-state):
--------PEEE---B-SS-EE--EEEEE--TT-HHHHTT---SSTTTT------TT-HHHHHHHHHHIIIIIHHHHHHHHHTT-EEPPBSS-BPPPPPPTTSGGGGSPPPHHHHTT-BSSSEEEEEEEESSS--EEEEEEEETTS-EEEEEEEEE-

InterPro domains:
  IPR001577 Peptidase M8, leishmanolysin [PF01457] (13-155)
  IPR001577 Peptidase M8, leishmanolysin [PR00782] (67-96)
  IPR001577 Peptidase M8, leishmanolysin [PR00782] (124-153)